Protein AF-A0A957SYV1-F1 (afdb_monomer_lite)

Structure (mmCIF, N/CA/C/O backbone):
data_AF-A0A957SYV1-F1
#
_entry.id   AF-A0A957SYV1-F1
#
loop_
_atom_site.group_PDB
_atom_site.id
_atom_site.type_symbol
_atom_site.label_atom_id
_atom_site.label_alt_id
_atom_site.label_comp_id
_atom_site.label_asym_id
_atom_site.label_entity_id
_atom_site.label_seq_id
_atom_site.pdbx_PDB_ins_code
_atom_site.Cartn_x
_atom_site.Cartn_y
_atom_site.Cartn_z
_atom_site.occupancy
_atom_site.B_iso_or_equiv
_atom_site.auth_seq_id
_atom_site.auth_comp_id
_atom_site.auth_asym_id
_atom_site.auth_atom_id
_atom_site.pdbx_PDB_model_num
ATOM 1 N N . TYR A 1 1 ? -10.851 -25.953 -3.934 1.00 54.31 1 TYR A N 1
ATOM 2 C CA . TYR A 1 1 ? -10.963 -24.632 -4.587 1.00 54.31 1 TYR A CA 1
ATOM 3 C C . TYR A 1 1 ? -9.705 -23.775 -4.424 1.00 54.31 1 TYR A C 1
ATOM 5 O O . TYR A 1 1 ? -9.068 -23.469 -5.420 1.00 54.31 1 TYR A O 1
ATOM 13 N N . GLN A 1 2 ? -9.278 -23.451 -3.196 1.00 65.12 2 GLN A N 1
ATOM 14 C CA . GLN A 1 2 ? -8.138 -22.550 -2.933 1.00 65.12 2 GLN A CA 1
ATOM 15 C C . GLN A 1 2 ? -6.792 -23.026 -3.530 1.00 65.12 2 GLN A C 1
ATOM 17 O O . GLN A 1 2 ? -6.063 -22.224 -4.104 1.00 65.12 2 GLN A O 1
ATOM 22 N N . ARG A 1 3 ? -6.493 -24.336 -3.485 1.00 67.31 3 ARG A N 1
ATOM 23 C CA . ARG A 1 3 ? -5.288 -24.918 -4.119 1.00 67.31 3 ARG A CA 1
ATOM 24 C C . ARG A 1 3 ? -5.296 -24.805 -5.646 1.00 67.31 3 ARG A C 1
ATOM 26 O O . ARG A 1 3 ? -4.278 -24.466 -6.230 1.00 67.31 3 ARG A O 1
ATOM 33 N N . SER A 1 4 ? -6.436 -25.047 -6.288 1.00 57.00 4 SER A N 1
ATOM 34 C CA . SER A 1 4 ? -6.564 -25.001 -7.750 1.00 57.00 4 SER A CA 1
ATOM 35 C C . SER A 1 4 ? -6.327 -23.591 -8.296 1.00 57.00 4 SER A C 1
ATOM 37 O O . SER A 1 4 ? -5.636 -23.430 -9.295 1.00 57.00 4 SER A O 1
ATOM 39 N N . VAL A 1 5 ? -6.824 -22.565 -7.596 1.00 71.69 5 VAL A N 1
ATOM 40 C CA . VAL A 1 5 ? -6.586 -21.154 -7.948 1.00 71.69 5 VAL A CA 1
ATOM 41 C C . VAL A 1 5 ? -5.101 -20.798 -7.838 1.00 71.69 5 VAL A C 1
ATOM 43 O O . VAL A 1 5 ? -4.563 -20.160 -8.736 1.00 71.69 5 VAL A O 1
ATOM 46 N N . LEU A 1 6 ? -4.417 -21.258 -6.783 1.00 77.81 6 LEU A N 1
ATOM 47 C CA . LEU A 1 6 ? -2.977 -21.035 -6.611 1.00 77.81 6 LEU A CA 1
ATOM 48 C C . LEU A 1 6 ? -2.147 -21.711 -7.706 1.00 77.81 6 LEU A C 1
ATOM 50 O O . LEU A 1 6 ? -1.179 -21.126 -8.179 1.00 77.81 6 LEU A O 1
ATOM 54 N N . VAL A 1 7 ? -2.540 -22.913 -8.135 1.00 80.50 7 VAL A N 1
ATOM 55 C CA . VAL A 1 7 ? -1.865 -23.638 -9.221 1.00 80.50 7 VAL A CA 1
ATOM 56 C C . VAL A 1 7 ? -2.019 -22.905 -10.553 1.00 80.50 7 VAL A C 1
ATOM 58 O O . VAL A 1 7 ? -1.022 -22.674 -11.232 1.00 80.50 7 VAL A O 1
ATOM 61 N N . VAL A 1 8 ? -3.238 -22.485 -10.909 1.00 75.69 8 VAL A N 1
ATOM 62 C CA . VAL A 1 8 ? -3.489 -21.702 -12.134 1.00 75.69 8 VAL A CA 1
ATOM 63 C C . VAL A 1 8 ? -2.707 -20.391 -12.110 1.00 75.69 8 VAL A C 1
ATOM 65 O O . VAL A 1 8 ? -2.099 -20.005 -13.105 1.00 75.69 8 VAL A O 1
ATOM 68 N N . PHE A 1 9 ? -2.673 -19.730 -10.958 1.00 74.31 9 PHE A N 1
ATOM 69 C CA . PHE A 1 9 ? -1.947 -18.485 -10.774 1.00 74.31 9 PHE A CA 1
ATOM 70 C C . PHE A 1 9 ? -0.426 -18.653 -10.898 1.00 74.31 9 PHE A C 1
ATOM 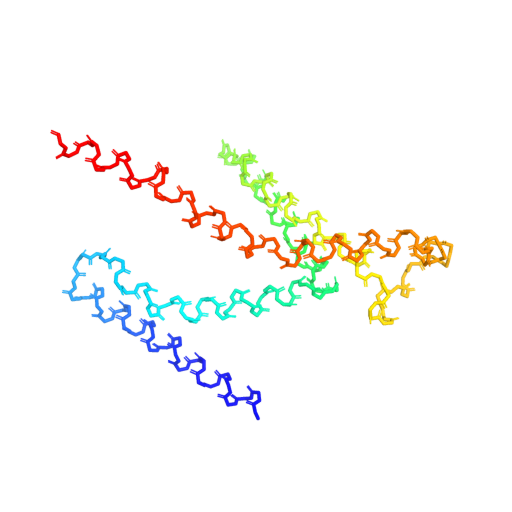72 O O . PHE A 1 9 ? 0.219 -17.880 -11.602 1.00 74.31 9 PHE A O 1
ATOM 79 N N . ALA A 1 10 ? 0.144 -19.692 -10.280 1.00 80.94 10 ALA A N 1
ATOM 80 C CA . ALA A 1 10 ? 1.563 -20.021 -10.400 1.00 80.94 10 ALA A CA 1
ATOM 81 C C . ALA A 1 10 ? 1.951 -20.345 -11.850 1.00 80.94 10 ALA A C 1
ATOM 83 O O . ALA A 1 10 ? 2.977 -19.868 -12.331 1.00 80.94 10 ALA A O 1
ATOM 84 N N . LEU A 1 11 ? 1.099 -21.087 -12.567 1.00 80.38 11 LEU A N 1
ATOM 85 C CA . LEU A 1 11 ? 1.245 -21.329 -14.004 1.00 80.38 11 LEU A CA 1
ATOM 86 C C . LEU A 1 11 ? 1.238 -20.022 -14.799 1.00 80.38 11 LEU A C 1
ATOM 88 O O . LEU A 1 11 ? 2.088 -19.828 -15.661 1.00 80.38 11 LEU A O 1
ATOM 92 N N . MET A 1 12 ? 0.324 -19.104 -14.483 1.00 76.06 12 MET A N 1
ATOM 93 C CA . MET A 1 12 ? 0.250 -17.804 -15.145 1.00 76.06 12 MET A CA 1
ATOM 94 C C . MET A 1 12 ? 1.527 -16.983 -14.944 1.00 76.06 12 MET A C 1
ATOM 96 O O . MET A 1 12 ? 2.077 -16.456 -15.908 1.00 76.06 12 MET A O 1
ATOM 100 N N . VAL A 1 13 ? 2.030 -16.916 -13.707 1.00 77.56 13 VAL A N 1
ATOM 101 C CA . VAL A 1 13 ? 3.295 -16.238 -13.387 1.00 77.56 13 VAL A CA 1
ATOM 102 C C . VAL A 1 13 ? 4.453 -16.891 -14.139 1.00 77.56 13 VAL A C 1
ATOM 104 O O . VAL A 1 13 ? 5.215 -16.187 -14.794 1.00 77.56 13 VAL A O 1
ATOM 107 N N . ALA A 1 14 ? 4.549 -18.224 -14.126 1.00 81.31 14 ALA A N 1
ATOM 108 C CA . ALA A 1 14 ? 5.601 -18.954 -14.826 1.00 81.31 14 ALA A CA 1
ATOM 109 C C . ALA A 1 14 ? 5.581 -18.694 -16.341 1.00 81.31 14 ALA A C 1
ATOM 111 O O . ALA A 1 14 ? 6.630 -18.442 -16.930 1.00 81.31 14 ALA A O 1
ATOM 112 N N . VAL A 1 15 ? 4.399 -18.687 -16.967 1.00 77.88 15 VAL A N 1
ATOM 113 C CA . VAL A 1 15 ? 4.235 -18.384 -18.398 1.00 77.88 15 VAL A CA 1
ATOM 114 C C . VAL A 1 15 ? 4.629 -16.940 -18.709 1.00 77.88 15 VAL A C 1
ATOM 116 O O . VAL A 1 15 ? 5.323 -16.703 -19.698 1.00 77.88 15 VAL A O 1
ATOM 119 N N . VAL A 1 16 ? 4.249 -15.972 -17.868 1.00 73.44 16 VAL A N 1
ATOM 120 C CA . VAL A 1 16 ? 4.647 -14.563 -18.031 1.00 73.44 16 VAL A CA 1
ATOM 121 C C . VAL A 1 16 ? 6.161 -14.401 -17.891 1.00 73.44 16 VAL A C 1
ATOM 123 O O . VAL A 1 16 ? 6.781 -13.756 -18.736 1.00 73.44 16 VAL A O 1
ATOM 126 N N . THR A 1 17 ? 6.780 -15.017 -16.882 1.00 75.94 17 THR A N 1
ATOM 127 C CA . THR A 1 17 ? 8.234 -14.969 -16.671 1.00 75.94 17 THR A CA 1
ATOM 128 C C . THR A 1 17 ? 8.990 -15.653 -17.809 1.00 75.94 17 THR A C 1
ATOM 130 O O . THR A 1 17 ? 9.946 -15.084 -18.329 1.00 75.94 17 THR A O 1
ATOM 133 N N . ALA A 1 18 ? 8.546 -16.831 -18.253 1.00 78.06 18 ALA A N 1
ATOM 134 C CA . ALA A 1 18 ? 9.144 -17.536 -19.384 1.00 78.06 18 ALA A CA 1
ATOM 135 C C . ALA A 1 18 ? 9.024 -16.725 -20.682 1.00 78.06 18 ALA A C 1
ATOM 137 O O . ALA A 1 18 ? 9.998 -16.605 -21.423 1.00 78.06 18 ALA A O 1
ATOM 138 N N . SER A 1 19 ? 7.866 -16.101 -20.922 1.00 64.94 19 SER A N 1
ATOM 139 C CA . SER A 1 19 ? 7.652 -15.206 -22.065 1.00 64.94 19 SER A CA 1
ATOM 140 C C . SER A 1 19 ? 8.566 -13.983 -21.999 1.00 64.94 19 SER A C 1
ATOM 142 O O . SER A 1 19 ? 9.151 -13.598 -23.008 1.00 64.94 19 SER A O 1
ATOM 144 N N . TYR A 1 20 ? 8.743 -13.397 -20.812 1.00 66.00 20 TYR A N 1
ATOM 145 C CA . TYR A 1 20 ? 9.668 -12.287 -20.603 1.00 66.00 20 TYR A CA 1
ATOM 146 C C . TYR A 1 20 ? 11.119 -12.695 -20.907 1.00 66.00 20 TYR A C 1
ATOM 148 O O . TYR A 1 20 ? 11.795 -12.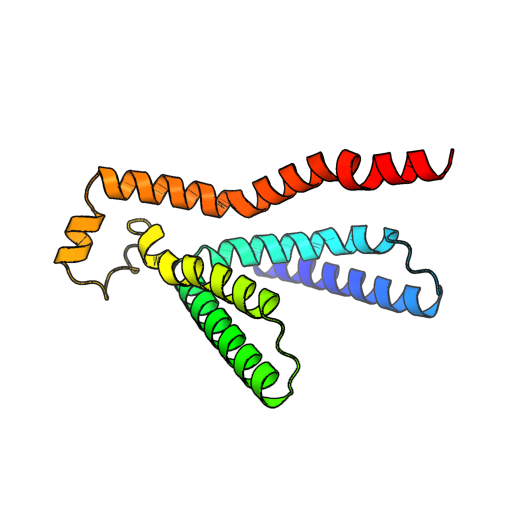005 -21.668 1.00 66.00 20 TYR A O 1
ATOM 156 N N . ILE A 1 21 ? 11.591 -13.830 -20.379 1.00 73.50 21 ILE A N 1
ATOM 157 C CA . ILE A 1 21 ? 12.964 -14.321 -20.593 1.00 73.50 21 ILE A CA 1
ATOM 158 C C . ILE A 1 21 ? 13.205 -14.669 -22.071 1.00 73.50 21 ILE A C 1
ATOM 160 O O . ILE A 1 21 ? 14.178 -14.200 -22.655 1.00 73.50 21 ILE A O 1
ATOM 164 N N . TRP A 1 22 ? 12.305 -15.437 -22.695 1.00 65.81 22 TRP A N 1
ATOM 165 C CA . TRP A 1 22 ? 12.426 -15.887 -24.090 1.00 65.81 22 TRP A CA 1
ATOM 166 C C . TRP A 1 22 ? 12.472 -14.735 -25.100 1.00 65.81 22 TRP A C 1
ATOM 168 O O . TRP A 1 22 ? 13.146 -14.819 -26.124 1.00 65.81 22 TRP A O 1
ATOM 178 N N . TYR A 1 23 ? 11.757 -13.643 -24.834 1.00 55.31 23 TYR A N 1
ATOM 179 C CA . TYR A 1 23 ? 11.747 -12.496 -25.739 1.00 55.31 23 TYR A CA 1
ATOM 180 C C . TYR A 1 23 ? 12.909 -11.528 -25.497 1.00 55.31 23 TYR A C 1
ATOM 182 O O . TYR A 1 23 ? 13.412 -10.969 -26.471 1.00 55.31 23 TYR A O 1
ATOM 190 N N . ASN A 1 24 ? 13.396 -11.380 -24.257 1.00 64.69 24 ASN A N 1
ATOM 191 C CA . ASN A 1 24 ? 14.598 -10.582 -23.973 1.00 64.69 24 ASN A CA 1
ATOM 192 C C . ASN A 1 24 ? 15.865 -11.173 -24.613 1.00 64.69 24 ASN A C 1
ATOM 194 O O . ASN A 1 24 ? 16.786 -10.429 -24.931 1.00 64.69 24 ASN A O 1
ATOM 198 N N . THR A 1 25 ? 15.907 -12.485 -24.866 1.00 66.94 25 THR A N 1
ATOM 199 C CA . THR A 1 25 ? 17.009 -13.112 -25.616 1.00 66.94 25 THR A CA 1
ATOM 200 C C . THR A 1 25 ? 16.890 -12.936 -27.136 1.00 66.94 25 THR A C 1
ATOM 202 O O . THR A 1 25 ? 17.877 -13.124 -27.844 1.00 66.94 25 THR A O 1
ATOM 205 N N . LYS A 1 26 ? 15.710 -12.564 -27.659 1.00 57.59 26 LYS A N 1
ATOM 206 C CA . LYS A 1 26 ? 15.423 -12.454 -29.104 1.00 57.59 26 LYS A CA 1
ATOM 207 C C . LYS A 1 26 ? 15.290 -11.017 -29.622 1.00 57.59 26 LYS A C 1
ATOM 209 O O . LYS A 1 26 ? 15.561 -10.797 -30.799 1.00 57.59 26 LYS A O 1
ATOM 214 N N . PHE A 1 27 ? 14.873 -10.050 -28.801 1.00 53.34 27 PHE A N 1
ATOM 215 C CA . PHE A 1 27 ? 14.603 -8.677 -29.246 1.00 53.34 27 PHE A CA 1
ATOM 216 C C . PHE A 1 27 ? 15.109 -7.631 -28.241 1.00 53.34 27 PHE A C 1
ATOM 218 O O . PHE A 1 27 ? 14.705 -7.617 -27.083 1.00 53.34 27 PHE A O 1
ATOM 225 N N . VAL A 1 28 ? 15.942 -6.697 -28.715 1.00 58.03 28 VAL A N 1
ATOM 226 C CA . VAL A 1 28 ? 16.568 -5.624 -27.908 1.00 58.03 28 VAL A CA 1
ATOM 227 C C . VAL A 1 28 ? 15.602 -4.458 -27.600 1.00 58.03 28 VAL A C 1
ATOM 229 O O . VAL A 1 28 ? 15.905 -3.593 -26.784 1.00 58.03 28 VAL A O 1
ATOM 232 N N . GLN A 1 29 ? 14.403 -4.419 -28.198 1.00 56.19 29 GLN A N 1
ATOM 233 C CA . GLN A 1 29 ? 13.435 -3.332 -27.986 1.00 56.19 29 GLN A CA 1
ATOM 234 C C . GLN A 1 29 ? 12.361 -3.673 -26.939 1.00 56.19 29 GLN A C 1
ATOM 236 O O . GLN A 1 29 ? 11.447 -4.464 -27.178 1.00 56.19 29 GLN A O 1
ATOM 241 N N . HIS A 1 30 ? 12.428 -2.999 -25.789 1.00 53.78 30 HIS A N 1
ATOM 242 C CA . HIS A 1 30 ? 11.445 -3.062 -24.702 1.00 53.78 30 HIS A CA 1
ATOM 243 C C . HIS A 1 30 ? 10.191 -2.218 -25.001 1.00 53.78 30 HIS A C 1
ATOM 245 O O . HIS A 1 30 ? 9.899 -1.251 -24.302 1.00 53.78 30 HIS A O 1
ATOM 251 N N . GLN A 1 31 ? 9.427 -2.532 -26.050 1.00 58.00 31 GLN A N 1
ATOM 252 C CA . GLN A 1 31 ? 8.116 -1.892 -26.207 1.00 58.00 31 GLN A CA 1
ATOM 253 C C . GLN A 1 31 ? 7.121 -2.478 -25.192 1.00 58.00 31 GLN A C 1
ATOM 255 O O . GLN A 1 31 ? 7.033 -3.695 -25.042 1.00 58.00 31 GLN A O 1
ATOM 260 N N . GLY A 1 32 ? 6.354 -1.620 -24.505 1.00 57.59 32 GLY A N 1
ATOM 261 C CA . GLY A 1 32 ? 5.468 -1.945 -23.368 1.00 57.59 32 GLY A CA 1
ATOM 262 C C . GLY A 1 32 ? 4.357 -2.983 -23.612 1.00 57.59 32 GLY A C 1
ATOM 263 O O . GLY A 1 32 ? 3.574 -3.271 -22.710 1.00 57.59 32 GLY A O 1
ATOM 264 N N . ARG A 1 33 ? 4.310 -3.600 -24.799 1.00 60.69 33 ARG A N 1
ATOM 265 C CA . ARG A 1 33 ? 3.340 -4.625 -25.212 1.00 60.69 33 ARG A CA 1
ATOM 266 C C . ARG A 1 33 ? 3.383 -5.890 -24.342 1.00 60.69 33 ARG A C 1
ATOM 268 O O . ARG A 1 33 ? 2.372 -6.571 -24.214 1.00 60.69 33 ARG A O 1
ATOM 275 N N . TYR A 1 34 ? 4.521 -6.195 -23.717 1.00 56.31 34 TYR A N 1
ATOM 276 C CA . TYR A 1 34 ? 4.699 -7.391 -22.876 1.00 56.31 34 TYR A CA 1
ATOM 277 C C . TYR A 1 34 ? 4.180 -7.214 -21.447 1.00 56.31 34 TYR A C 1
ATOM 279 O O . TYR A 1 34 ? 3.774 -8.185 -20.808 1.00 56.31 34 TYR A O 1
ATOM 287 N N . PHE A 1 35 ? 4.142 -5.970 -20.954 1.00 62.09 35 PHE A N 1
ATOM 288 C CA . PHE A 1 35 ? 3.634 -5.673 -19.616 1.00 62.09 35 PHE A CA 1
ATOM 289 C C . PHE A 1 35 ? 2.124 -5.934 -19.527 1.00 62.09 35 PHE A C 1
ATOM 291 O O . PHE A 1 35 ? 1.619 -6.226 -18.451 1.00 62.09 35 PHE A O 1
ATOM 298 N N . PHE A 1 36 ? 1.414 -5.939 -20.662 1.00 65.25 36 PHE A N 1
ATOM 299 C CA . PHE A 1 36 ? -0.029 -6.181 -20.723 1.00 65.25 36 PHE A CA 1
ATOM 300 C C . PHE A 1 36 ? -0.440 -7.549 -20.160 1.00 65.25 36 PHE A C 1
ATOM 302 O O . PHE A 1 36 ? -1.392 -7.640 -19.389 1.00 65.25 36 PHE A O 1
ATOM 309 N N . TRP A 1 37 ? 0.323 -8.604 -20.462 1.00 68.38 37 TRP A N 1
ATOM 310 C CA . TRP A 1 37 ? 0.065 -9.939 -19.910 1.00 68.38 37 TRP A CA 1
ATOM 311 C C . TRP A 1 37 ? 0.535 -10.077 -18.459 1.00 68.38 37 TRP A C 1
ATOM 313 O O . TRP A 1 37 ? -0.083 -10.807 -17.688 1.00 68.38 37 TRP A O 1
ATOM 323 N N . GLY A 1 38 ? 1.583 -9.345 -18.069 1.00 67.75 38 GLY A N 1
ATOM 324 C CA . GLY A 1 38 ? 2.062 -9.284 -16.686 1.00 67.75 38 GLY A CA 1
ATOM 325 C C . GLY A 1 38 ? 1.167 -8.465 -15.752 1.00 67.75 38 GLY A C 1
ATOM 326 O O . GLY A 1 38 ? 1.147 -8.725 -14.551 1.00 67.75 38 GLY A O 1
ATOM 327 N N . ILE A 1 39 ? 0.369 -7.534 -16.285 1.00 73.12 39 ILE A N 1
ATOM 328 C CA . ILE A 1 39 ? -0.571 -6.731 -15.497 1.00 73.12 39 ILE A CA 1
ATOM 329 C C . ILE A 1 39 ? -1.596 -7.625 -14.802 1.00 73.12 39 ILE A C 1
ATOM 331 O O . ILE A 1 39 ? -1.865 -7.404 -13.632 1.00 73.12 39 ILE A O 1
ATOM 335 N N . LEU A 1 40 ? -2.112 -8.673 -15.449 1.00 73.62 40 LEU A N 1
ATOM 336 C CA . LEU A 1 40 ? -3.109 -9.558 -14.830 1.00 73.62 40 LEU A CA 1
ATOM 337 C C . LEU A 1 40 ? -2.622 -10.200 -13.509 1.00 73.62 40 LEU A C 1
ATOM 339 O O . LEU A 1 40 ? -3.288 -10.022 -12.479 1.00 73.62 40 LEU A O 1
ATOM 343 N N . PRO A 1 41 ? -1.470 -10.901 -13.465 1.00 77.81 41 PRO A N 1
ATOM 344 C CA . PRO A 1 41 ? -0.965 -11.452 -12.214 1.00 77.81 41 PRO A CA 1
ATOM 345 C C . PRO A 1 41 ? -0.507 -10.372 -11.226 1.00 77.81 41 PRO A C 1
ATOM 347 O O . PRO A 1 41 ? -0.756 -10.519 -10.030 1.00 77.81 41 PRO A O 1
ATOM 350 N N . ILE A 1 42 ? 0.089 -9.265 -11.691 1.00 75.81 42 ILE A N 1
ATOM 351 C CA . ILE A 1 42 ? 0.503 -8.155 -10.814 1.00 75.81 42 ILE A CA 1
ATOM 352 C C . ILE A 1 42 ? -0.718 -7.515 -10.144 1.00 75.81 42 ILE A C 1
ATOM 354 O O . ILE A 1 42 ? -0.732 -7.359 -8.928 1.00 75.81 42 ILE A O 1
ATOM 358 N N . SER A 1 43 ? -1.777 -7.209 -10.895 1.00 77.44 43 SER A N 1
ATOM 359 C CA . SER A 1 43 ? -3.034 -6.667 -10.370 1.00 77.44 43 SER A CA 1
ATOM 360 C C . SER A 1 43 ? -3.681 -7.614 -9.366 1.00 77.44 43 SER A C 1
ATOM 362 O O . SER A 1 43 ? -4.211 -7.160 -8.357 1.00 77.44 43 SER A O 1
ATOM 364 N N . THR A 1 44 ? -3.590 -8.926 -9.593 1.00 80.81 44 THR A N 1
ATOM 365 C CA . THR A 1 44 ? -4.087 -9.929 -8.643 1.00 80.81 44 THR A CA 1
ATOM 366 C C . THR A 1 44 ? -3.277 -9.915 -7.346 1.00 80.81 44 THR A C 1
ATOM 368 O O . THR A 1 44 ? -3.865 -9.884 -6.267 1.00 80.81 44 THR A O 1
ATOM 371 N N . PHE A 1 45 ? -1.942 -9.875 -7.420 1.00 81.81 45 PHE A N 1
ATOM 372 C CA . PHE A 1 45 ? -1.081 -9.735 -6.239 1.00 81.81 45 PHE A CA 1
ATOM 373 C C . PHE A 1 45 ? -1.340 -8.432 -5.489 1.00 81.81 45 PHE A C 1
ATOM 375 O O . PHE A 1 45 ? -1.435 -8.450 -4.266 1.00 81.81 45 PHE A O 1
ATOM 382 N N . VAL A 1 46 ? -1.489 -7.319 -6.206 1.00 83.81 46 VAL A N 1
ATOM 383 C CA . VAL A 1 46 ? -1.798 -6.017 -5.612 1.00 83.81 46 VAL A CA 1
ATOM 384 C C . VAL A 1 46 ? -3.165 -6.055 -4.935 1.00 83.81 46 VAL A C 1
ATOM 386 O O . VAL A 1 46 ? -3.273 -5.619 -3.798 1.00 83.81 46 VAL A O 1
ATOM 389 N N . ALA A 1 47 ? -4.193 -6.632 -5.562 1.00 84.38 47 ALA A N 1
ATOM 390 C CA . ALA A 1 47 ? -5.523 -6.756 -4.966 1.00 84.38 47 ALA A CA 1
ATOM 391 C C . ALA A 1 47 ? -5.529 -7.671 -3.728 1.00 84.38 47 ALA A C 1
ATOM 393 O O . ALA A 1 47 ? -6.144 -7.343 -2.711 1.00 84.38 47 ALA A O 1
ATOM 394 N N . LEU A 1 48 ? -4.821 -8.804 -3.785 1.00 85.00 48 LEU A N 1
ATOM 395 C CA . LEU A 1 48 ? -4.675 -9.720 -2.652 1.00 85.00 48 LEU A CA 1
ATOM 396 C C . LEU A 1 48 ? -3.879 -9.081 -1.512 1.00 85.00 48 LEU A C 1
ATOM 398 O O . LEU A 1 48 ? -4.313 -9.149 -0.365 1.00 85.00 48 LEU A O 1
ATOM 402 N N . GLY A 1 49 ? -2.758 -8.435 -1.831 1.00 83.75 49 GLY A N 1
ATOM 403 C CA . GLY A 1 49 ? -1.940 -7.689 -0.883 1.00 83.75 49 GLY A CA 1
ATOM 404 C C . GLY A 1 49 ? -2.724 -6.546 -0.254 1.00 83.75 49 GLY A C 1
ATOM 405 O O . GLY A 1 49 ? -2.693 -6.392 0.957 1.00 83.75 49 GLY A O 1
ATOM 406 N N . TRP A 1 50 ? -3.516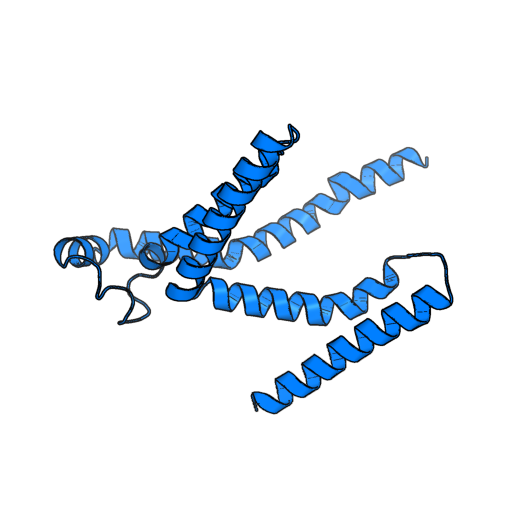 -5.812 -1.038 1.00 85.94 50 TRP A N 1
ATOM 407 C CA . TRP A 1 50 ? -4.393 -4.757 -0.535 1.00 85.94 50 TRP A CA 1
ATOM 408 C C . TRP A 1 50 ? -5.435 -5.298 0.442 1.00 85.94 50 TRP A C 1
ATOM 410 O O . TRP A 1 50 ? -5.616 -4.748 1.524 1.00 85.94 50 TRP A O 1
ATOM 420 N N . ARG A 1 51 ? -6.084 -6.419 0.103 1.00 83.69 51 ARG A N 1
ATOM 421 C CA . ARG A 1 51 ? -7.036 -7.089 0.998 1.00 83.69 51 ARG A CA 1
ATOM 422 C C . ARG A 1 51 ? -6.384 -7.509 2.316 1.00 83.69 51 ARG A C 1
ATOM 424 O O . ARG A 1 51 ? -7.004 -7.366 3.363 1.00 83.69 51 ARG A O 1
ATOM 431 N N . GLU A 1 52 ? -5.168 -8.035 2.248 1.00 84.69 52 GLU A N 1
ATOM 432 C CA . GLU A 1 52 ? -4.425 -8.530 3.407 1.00 84.69 52 GLU A CA 1
ATOM 433 C C . GLU A 1 52 ? -3.915 -7.382 4.282 1.00 84.69 52 GLU A C 1
ATOM 435 O O . GLU A 1 52 ? -4.091 -7.384 5.493 1.00 84.69 52 GLU A O 1
ATOM 440 N N . VAL A 1 53 ? -3.399 -6.323 3.663 1.00 83.75 53 VAL A N 1
ATOM 441 C CA . VAL A 1 53 ? -2.995 -5.094 4.349 1.00 83.75 53 VAL A CA 1
ATOM 442 C C . VAL A 1 53 ? -4.180 -4.417 5.031 1.00 83.75 53 VAL A C 1
ATOM 444 O O . VAL A 1 53 ? -3.974 -3.773 6.046 1.00 83.75 53 VAL A O 1
ATOM 447 N N . MET A 1 54 ? -5.407 -4.560 4.523 1.00 83.12 54 MET A N 1
ATOM 448 C CA . MET A 1 54 ? -6.622 -4.017 5.151 1.00 83.12 54 MET A CA 1
ATOM 449 C C . MET A 1 54 ? -7.129 -4.844 6.339 1.00 83.12 54 MET A C 1
ATOM 451 O O . MET A 1 54 ? -8.085 -4.430 6.999 1.00 83.12 54 MET A O 1
ATOM 455 N N . ARG A 1 55 ? -6.527 -6.004 6.631 1.00 82.44 55 ARG A N 1
ATOM 456 C CA . ARG A 1 55 ? -6.818 -6.732 7.867 1.00 82.44 55 ARG A CA 1
ATOM 457 C C . ARG A 1 55 ? -6.069 -6.070 9.019 1.00 82.44 55 ARG A C 1
ATOM 459 O O . ARG A 1 55 ? -4.852 -5.931 8.928 1.00 82.44 55 ARG A O 1
ATOM 466 N N . PRO A 1 56 ? -6.734 -5.754 10.142 1.00 78.69 56 PRO A N 1
ATOM 467 C CA . PRO A 1 56 ? -6.168 -4.854 11.146 1.00 78.69 56 PRO A CA 1
ATOM 468 C C . PRO A 1 56 ? -4.814 -5.305 11.700 1.00 78.69 56 PRO A C 1
ATOM 470 O O . PRO A 1 56 ? -3.890 -4.508 11.819 1.00 78.69 56 PRO A O 1
ATOM 473 N N . LEU A 1 57 ? -4.681 -6.602 12.001 1.00 79.44 57 LEU A N 1
ATOM 474 C CA . LEU A 1 57 ? -3.444 -7.180 12.526 1.00 79.44 57 LEU A CA 1
ATOM 475 C C . LEU A 1 57 ? -2.310 -7.136 11.493 1.00 79.44 57 LEU A C 1
ATOM 477 O O . LEU A 1 57 ? -1.185 -6.753 11.806 1.00 79.44 57 LEU A O 1
ATOM 481 N N . GLN A 1 58 ? -2.604 -7.529 10.254 1.00 83.69 58 GLN A N 1
ATOM 482 C CA . GLN A 1 58 ? -1.617 -7.584 9.178 1.00 83.69 58 GLN A CA 1
ATOM 483 C C . GLN A 1 58 ? -1.215 -6.186 8.717 1.00 83.69 58 GLN A C 1
ATOM 485 O O . GLN A 1 58 ? -0.042 -5.967 8.423 1.00 83.69 58 GLN A O 1
ATOM 490 N N . GLY A 1 59 ? -2.134 -5.223 8.729 1.00 84.44 59 GLY A N 1
ATOM 491 C CA . GLY A 1 59 ? -1.819 -3.820 8.514 1.00 84.44 59 GLY A CA 1
ATOM 492 C C . GLY A 1 59 ? -0.890 -3.266 9.584 1.00 84.44 59 GLY A C 1
ATOM 493 O O . GLY A 1 59 ? 0.099 -2.637 9.228 1.00 84.44 59 GLY A O 1
ATOM 494 N N . THR A 1 60 ? -1.101 -3.575 10.869 1.00 85.19 60 THR A N 1
ATOM 495 C CA . THR A 1 60 ? -0.150 -3.173 11.923 1.00 85.19 60 THR A CA 1
ATOM 496 C C . THR A 1 60 ? 1.222 -3.798 11.724 1.00 85.19 60 THR A C 1
ATOM 498 O O . THR A 1 60 ? 2.216 -3.081 11.783 1.00 85.19 60 THR A O 1
ATOM 501 N N . ILE A 1 61 ? 1.297 -5.102 11.434 1.00 86.62 61 ILE A N 1
ATOM 502 C CA . ILE A 1 61 ? 2.572 -5.777 11.142 1.00 86.62 61 ILE A CA 1
ATOM 503 C C . ILE A 1 61 ? 3.264 -5.106 9.950 1.00 86.62 61 ILE A C 1
ATOM 505 O O . ILE A 1 61 ? 4.440 -4.765 10.028 1.00 86.62 61 ILE A O 1
ATOM 509 N N . THR A 1 62 ? 2.527 -4.857 8.868 1.00 87.94 62 THR A N 1
ATOM 510 C CA . THR A 1 62 ? 3.052 -4.188 7.669 1.00 87.94 62 THR A CA 1
ATOM 511 C C . THR A 1 62 ? 3.507 -2.762 7.984 1.00 87.94 62 THR A C 1
ATOM 513 O O . THR A 1 62 ? 4.554 -2.339 7.506 1.00 87.94 62 THR A O 1
ATOM 516 N N . GLY A 1 63 ? 2.770 -2.037 8.827 1.00 89.06 63 GLY A N 1
ATOM 517 C CA . GLY A 1 63 ? 3.133 -0.711 9.319 1.00 89.06 63 GLY A CA 1
ATOM 518 C C . GLY A 1 63 ? 4.432 -0.728 10.123 1.00 89.06 63 GLY A C 1
ATOM 519 O O . GLY A 1 63 ? 5.315 0.076 9.849 1.00 89.06 63 GLY A O 1
ATOM 520 N N . ILE A 1 64 ? 4.597 -1.689 11.039 1.00 91.75 64 ILE A N 1
ATOM 521 C CA . ILE A 1 64 ? 5.840 -1.885 11.804 1.00 91.75 64 ILE A CA 1
ATOM 522 C C . ILE A 1 64 ? 7.007 -2.160 10.855 1.00 91.75 64 ILE A C 1
ATOM 524 O O . ILE A 1 64 ? 8.045 -1.508 10.955 1.00 91.75 64 ILE A O 1
ATOM 528 N N . LEU A 1 65 ? 6.838 -3.084 9.904 1.00 92.44 65 LEU A N 1
ATOM 529 C CA . LEU A 1 65 ? 7.869 -3.403 8.914 1.00 92.44 65 LEU A CA 1
ATOM 530 C C . LEU A 1 65 ? 8.228 -2.184 8.054 1.00 92.44 65 LEU A C 1
ATOM 532 O O . LEU A 1 65 ? 9.406 -1.937 7.808 1.00 92.44 65 LEU A O 1
ATOM 536 N N . ALA A 1 66 ? 7.237 -1.388 7.644 1.00 92.38 66 ALA A N 1
ATOM 537 C CA . ALA A 1 66 ? 7.452 -0.153 6.897 1.00 92.38 66 ALA A CA 1
ATOM 538 C C . ALA A 1 66 ? 8.199 0.900 7.732 1.00 92.38 66 ALA A C 1
ATOM 540 O O . ALA A 1 66 ? 9.103 1.557 7.218 1.00 92.38 66 ALA A O 1
ATOM 541 N N . THR A 1 67 ? 7.887 1.038 9.024 1.00 92.94 67 THR A N 1
ATOM 542 C CA . THR A 1 67 ? 8.628 1.920 9.936 1.00 92.94 67 THR A CA 1
ATOM 543 C C . THR A 1 67 ? 10.071 1.456 10.109 1.00 92.94 67 THR A C 1
ATOM 545 O O . THR A 1 67 ? 10.982 2.274 10.005 1.00 92.94 67 THR A O 1
ATOM 548 N N . ILE A 1 68 ? 10.301 0.155 10.310 1.00 94.88 68 ILE A N 1
ATOM 549 C CA . ILE A 1 68 ? 11.651 -0.418 10.398 1.00 94.88 68 ILE A CA 1
ATOM 550 C C . ILE A 1 68 ? 12.427 -0.131 9.111 1.00 94.88 68 ILE A C 1
ATOM 552 O O . ILE A 1 68 ? 13.566 0.326 9.174 1.00 94.88 68 ILE A O 1
ATOM 556 N N . LEU A 1 69 ? 11.802 -0.329 7.948 1.00 92.44 69 LEU A N 1
ATOM 557 C CA . LEU A 1 69 ? 12.407 -0.025 6.655 1.00 92.44 69 LEU A CA 1
ATOM 558 C C . LEU A 1 69 ? 12.752 1.465 6.521 1.00 92.44 69 LEU A C 1
ATOM 560 O O . LEU A 1 69 ? 13.856 1.795 6.097 1.00 92.44 69 LEU A O 1
ATOM 564 N N . ALA A 1 70 ? 11.845 2.368 6.904 1.00 92.56 70 ALA A N 1
ATOM 565 C CA . ALA A 1 70 ? 12.093 3.809 6.870 1.00 92.56 70 ALA A CA 1
ATOM 566 C C . ALA A 1 70 ? 13.278 4.210 7.764 1.00 92.56 70 ALA A C 1
ATOM 568 O O . ALA A 1 70 ? 14.126 4.995 7.338 1.00 92.56 70 ALA A O 1
ATOM 569 N N . VAL A 1 71 ? 13.367 3.646 8.973 1.00 93.50 71 VAL A N 1
ATOM 570 C CA . VAL A 1 71 ? 14.478 3.883 9.908 1.00 93.50 71 VAL A CA 1
ATOM 571 C C . VAL A 1 71 ? 15.787 3.320 9.357 1.00 93.50 71 VAL A C 1
ATOM 573 O O . VAL A 1 71 ? 16.804 4.009 9.389 1.00 93.50 71 VAL A O 1
ATOM 576 N N . ALA A 1 72 ? 15.764 2.109 8.797 1.00 92.31 72 ALA A N 1
ATOM 577 C CA . ALA A 1 72 ? 16.934 1.497 8.178 1.00 92.31 72 ALA A CA 1
ATOM 578 C C . ALA A 1 72 ? 17.454 2.345 7.008 1.00 92.31 72 ALA A C 1
ATOM 580 O O . ALA A 1 72 ? 18.640 2.656 6.965 1.00 92.31 72 ALA A O 1
ATOM 581 N N . LEU A 1 73 ? 16.565 2.796 6.116 1.00 91.81 73 LEU A N 1
ATOM 582 C CA . LEU A 1 73 ? 16.920 3.667 4.991 1.00 91.81 73 LEU A CA 1
ATOM 583 C C . LEU A 1 73 ? 17.446 5.032 5.447 1.00 91.81 73 LEU A C 1
ATOM 585 O O . LEU A 1 73 ? 18.377 5.568 4.844 1.00 91.81 73 LEU A O 1
ATOM 589 N N . ALA A 1 74 ? 16.877 5.596 6.514 1.00 91.25 74 ALA A N 1
ATOM 590 C CA . ALA A 1 74 ? 17.373 6.832 7.108 1.00 91.25 74 ALA A CA 1
ATOM 591 C C . ALA A 1 74 ? 18.788 6.653 7.668 1.00 91.25 74 ALA A C 1
ATOM 593 O O . ALA A 1 74 ? 19.653 7.487 7.410 1.00 91.25 74 ALA A O 1
ATOM 594 N N . PHE A 1 75 ? 19.042 5.547 8.368 1.00 92.75 75 PHE A N 1
ATOM 595 C CA . PHE A 1 75 ? 20.357 5.226 8.911 1.00 92.75 75 PHE A CA 1
ATOM 596 C C . PHE A 1 75 ? 21.392 5.004 7.802 1.00 92.75 75 PHE A C 1
ATOM 598 O O . PHE A 1 75 ? 22.448 5.634 7.811 1.00 92.75 75 PHE A O 1
ATOM 605 N N . THR A 1 76 ? 21.078 4.185 6.793 1.00 90.50 76 THR A N 1
ATOM 606 C CA . THR A 1 76 ? 21.986 3.944 5.660 1.00 90.50 76 THR A CA 1
ATOM 607 C C . THR A 1 76 ? 22.234 5.213 4.851 1.00 90.50 76 THR A C 1
ATOM 609 O O . THR A 1 76 ? 23.361 5.462 4.438 1.00 90.50 76 THR A O 1
ATOM 612 N N . GLY A 1 77 ? 21.204 6.042 4.651 1.00 89.25 77 GLY A N 1
ATOM 613 C CA . GLY A 1 77 ? 21.326 7.320 3.951 1.00 89.25 77 GLY A CA 1
ATOM 614 C C . GLY A 1 77 ? 22.147 8.348 4.730 1.00 89.25 77 GLY A C 1
ATOM 615 O O . GLY A 1 77 ? 22.876 9.128 4.124 1.00 89.25 77 GLY A O 1
ATOM 616 N N . TYR A 1 78 ? 22.063 8.329 6.063 1.00 90.56 78 TYR A N 1
ATOM 617 C CA . TYR A 1 78 ? 22.872 9.175 6.938 1.00 90.56 78 TYR A CA 1
ATOM 618 C C . TYR A 1 78 ? 24.352 8.776 6.895 1.00 90.56 78 TYR A C 1
ATOM 620 O O . TYR A 1 78 ? 25.211 9.631 6.704 1.00 90.56 78 TYR A O 1
ATOM 628 N N . VAL A 1 79 ? 24.646 7.475 6.999 1.00 91.75 79 VAL A N 1
ATOM 629 C CA . VAL A 1 79 ? 26.019 6.941 6.954 1.00 91.75 79 VAL A C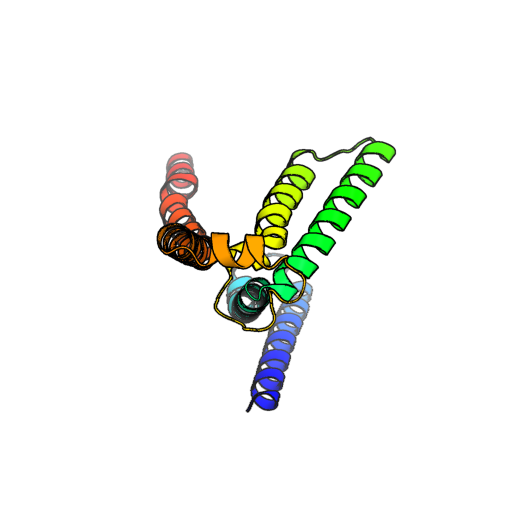A 1
ATOM 630 C C . VAL A 1 79 ? 26.639 7.094 5.559 1.00 91.75 79 VAL A C 1
ATOM 632 O O . VAL A 1 79 ? 27.803 7.458 5.435 1.00 91.75 79 VAL A O 1
ATOM 635 N N . GLY A 1 80 ? 25.867 6.835 4.502 1.00 85.25 80 GLY A N 1
ATOM 636 C CA . GLY A 1 80 ? 26.328 6.877 3.111 1.00 85.25 80 GLY A CA 1
ATOM 637 C C . GLY A 1 80 ? 26.257 8.253 2.441 1.00 85.25 80 GLY A C 1
ATOM 638 O O . GLY A 1 80 ? 26.504 8.345 1.240 1.00 85.25 80 GLY A O 1
ATOM 639 N N . GLY A 1 81 ? 25.852 9.308 3.158 1.00 84.19 81 GLY A N 1
ATOM 640 C CA . GLY A 1 81 ? 25.760 10.684 2.644 1.00 84.19 81 GLY A CA 1
ATOM 641 C C . GLY A 1 81 ? 24.689 10.934 1.567 1.00 84.19 81 GLY A C 1
ATOM 642 O O . GLY A 1 81 ? 24.543 12.061 1.099 1.00 84.19 81 GLY A O 1
ATOM 643 N N . SER A 1 82 ? 23.917 9.918 1.177 1.00 81.94 82 SER A N 1
ATOM 644 C CA . SER A 1 82 ? 22.898 9.975 0.120 1.00 81.94 82 SER A CA 1
ATOM 645 C C . SER A 1 82 ? 21.507 9.682 0.687 1.00 81.94 82 SER A C 1
ATOM 647 O O . SER A 1 82 ? 20.898 8.637 0.464 1.00 81.94 82 SER A O 1
ATOM 649 N N . LEU A 1 83 ? 20.982 10.630 1.464 1.00 87.69 83 LEU A N 1
ATOM 650 C CA . LEU A 1 83 ? 19.677 10.488 2.103 1.00 87.69 83 LEU A CA 1
ATOM 651 C C . LEU A 1 83 ? 18.553 11.005 1.196 1.00 87.69 83 LEU A C 1
ATOM 653 O O . LEU A 1 83 ? 18.381 12.212 1.010 1.00 87.69 83 LEU A O 1
ATOM 657 N N . ASN A 1 84 ? 17.724 10.093 0.682 1.00 89.00 84 ASN A N 1
ATOM 658 C CA . ASN A 1 84 ? 16.495 10.466 -0.014 1.00 89.00 84 ASN A CA 1
ATOM 659 C C . ASN A 1 84 ? 15.360 10.732 0.992 1.00 89.00 84 ASN A C 1
ATOM 661 O O . ASN A 1 84 ? 14.624 9.828 1.396 1.00 89.00 84 ASN A O 1
ATOM 665 N N . LYS A 1 85 ? 15.220 12.006 1.384 1.00 90.19 85 LYS A N 1
ATOM 666 C CA . LYS A 1 85 ? 14.219 12.471 2.360 1.00 90.19 85 LYS A CA 1
ATOM 667 C C . LYS A 1 85 ? 12.793 12.139 1.923 1.00 90.19 85 LYS A C 1
ATOM 669 O O . LYS A 1 85 ? 11.972 11.781 2.759 1.00 90.19 85 LYS A O 1
ATOM 674 N N . TRP A 1 86 ? 12.513 12.218 0.622 1.00 90.00 86 TRP A N 1
ATOM 675 C CA . TRP A 1 86 ? 11.184 11.964 0.068 1.00 90.00 86 TRP A CA 1
ATOM 676 C C . TRP A 1 86 ? 10.798 10.491 0.149 1.00 90.00 86 TRP A C 1
ATOM 678 O O . TRP A 1 86 ? 9.661 10.184 0.497 1.00 90.00 86 TRP A O 1
ATOM 688 N N . THR A 1 87 ? 11.737 9.575 -0.087 1.00 87.88 87 THR A N 1
ATOM 689 C CA . THR A 1 87 ? 11.490 8.136 0.088 1.00 87.88 87 THR A CA 1
ATOM 690 C C . THR A 1 87 ? 11.182 7.803 1.546 1.00 87.88 87 THR A C 1
ATOM 692 O O . THR A 1 87 ? 10.202 7.124 1.832 1.00 87.88 87 THR A O 1
ATOM 695 N N . ILE A 1 88 ? 11.966 8.329 2.489 1.00 90.75 88 ILE A N 1
ATOM 696 C CA . ILE A 1 88 ? 11.740 8.084 3.922 1.00 90.75 88 ILE A CA 1
ATOM 697 C C . ILE A 1 88 ? 10.401 8.683 4.364 1.00 90.75 88 ILE A C 1
ATOM 699 O O . ILE A 1 88 ? 9.628 8.026 5.060 1.00 90.75 88 ILE A O 1
ATOM 703 N N . LEU A 1 89 ? 10.099 9.907 3.921 1.00 92.19 89 LEU A N 1
ATOM 704 C CA . LEU A 1 89 ? 8.860 10.600 4.260 1.00 92.19 89 LEU A CA 1
ATOM 705 C C . LEU A 1 89 ? 7.632 9.888 3.690 1.00 92.19 89 LEU A C 1
ATOM 707 O O . LEU A 1 89 ? 6.641 9.739 4.395 1.00 92.19 89 LEU A O 1
ATOM 711 N N . THR A 1 90 ? 7.693 9.408 2.448 1.00 89.19 90 THR A N 1
ATOM 712 C CA . THR A 1 90 ? 6.582 8.664 1.836 1.00 89.19 90 THR A CA 1
ATOM 713 C C . THR A 1 90 ? 6.358 7.322 2.526 1.00 89.19 90 THR A C 1
ATOM 715 O O . THR A 1 90 ? 5.223 7.029 2.891 1.00 89.19 90 THR A O 1
ATOM 718 N N . ILE A 1 91 ? 7.412 6.542 2.801 1.00 88.94 91 ILE A N 1
ATOM 719 C CA . ILE A 1 91 ? 7.284 5.275 3.546 1.00 88.94 91 ILE A CA 1
ATOM 720 C C . ILE A 1 91 ? 6.720 5.530 4.948 1.00 88.94 91 ILE A C 1
ATOM 722 O O . ILE A 1 91 ? 5.792 4.840 5.368 1.00 88.94 91 ILE A O 1
ATOM 726 N N . GLY A 1 92 ? 7.223 6.547 5.654 1.00 89.50 92 GLY A N 1
ATOM 727 C CA . GLY A 1 92 ? 6.710 6.939 6.967 1.00 89.50 92 GLY A CA 1
ATOM 728 C C . GLY A 1 92 ? 5.237 7.352 6.921 1.00 89.50 92 GLY A C 1
ATOM 729 O O . GLY A 1 92 ? 4.443 6.899 7.744 1.00 89.50 92 GLY A O 1
ATOM 730 N N . LEU A 1 93 ? 4.847 8.142 5.917 1.00 90.19 93 LEU A N 1
ATOM 731 C CA . LEU A 1 93 ? 3.465 8.575 5.718 1.00 90.19 93 LEU A CA 1
ATOM 732 C C . LEU A 1 93 ? 2.520 7.396 5.452 1.00 90.19 93 LEU A C 1
ATOM 734 O O . LEU A 1 93 ? 1.393 7.424 5.933 1.00 90.19 93 LEU A O 1
ATOM 738 N N . PHE A 1 94 ? 2.967 6.357 4.740 1.00 86.38 94 PHE A N 1
ATOM 739 C CA . PHE A 1 94 ? 2.195 5.123 4.554 1.00 86.38 94 PHE A CA 1
ATOM 740 C C . PHE A 1 94 ? 2.188 4.227 5.799 1.00 86.38 94 PHE A C 1
ATOM 742 O O . PHE A 1 94 ? 1.184 3.571 6.066 1.00 86.38 94 PHE A O 1
ATOM 749 N N . ALA A 1 95 ? 3.261 4.211 6.591 1.00 89.31 95 ALA A N 1
ATOM 750 C CA . ALA A 1 95 ? 3.339 3.406 7.808 1.00 89.31 95 ALA A CA 1
ATOM 751 C C . ALA A 1 95 ? 2.343 3.873 8.884 1.00 89.31 95 ALA A C 1
ATOM 753 O O . ALA A 1 95 ? 1.722 3.048 9.552 1.00 89.31 95 ALA A O 1
ATOM 754 N N . LEU A 1 96 ? 2.135 5.185 9.026 1.00 87.06 96 LEU A N 1
ATOM 755 C CA . LEU A 1 96 ? 1.226 5.762 10.025 1.00 87.06 96 LEU A CA 1
ATOM 756 C C . LEU A 1 96 ? -0.227 5.244 9.944 1.00 87.06 96 LEU A C 1
ATOM 758 O O . LEU A 1 96 ? -0.711 4.706 10.941 1.00 87.06 96 LEU A O 1
ATOM 762 N N . PRO A 1 97 ? -0.950 5.346 8.811 1.00 83.62 97 PRO A N 1
ATOM 763 C CA . PRO A 1 97 ? -2.314 4.834 8.712 1.00 83.62 97 PRO A CA 1
ATOM 764 C C . PRO A 1 97 ? -2.378 3.308 8.862 1.00 83.62 97 PRO A C 1
ATOM 766 O O . PRO A 1 97 ? -3.379 2.802 9.361 1.00 83.62 97 PRO A O 1
ATOM 769 N N . LEU A 1 98 ? -1.316 2.581 8.487 1.00 86.75 98 LEU A N 1
ATOM 770 C CA . LEU A 1 98 ? -1.206 1.132 8.681 1.00 86.75 98 LEU A CA 1
ATOM 771 C C . LEU A 1 98 ? -1.102 0.750 10.163 1.00 86.75 98 LEU A C 1
ATOM 773 O O . LEU A 1 98 ? -1.802 -0.152 10.623 1.00 86.75 98 LEU A O 1
ATOM 777 N N . LEU A 1 99 ? -0.300 1.482 10.936 1.00 86.56 99 LEU A N 1
ATOM 778 C CA . LEU A 1 99 ? -0.207 1.321 12.389 1.00 86.56 99 LEU A CA 1
ATOM 779 C C . LEU A 1 99 ? -1.518 1.687 13.095 1.00 86.56 99 LEU A C 1
ATOM 781 O O . LEU A 1 99 ? -1.877 1.062 14.089 1.00 86.56 99 LEU A O 1
ATOM 785 N N . LEU A 1 100 ? -2.253 2.667 12.564 1.00 84.25 100 LEU A N 1
ATOM 786 C CA . LEU A 1 100 ? -3.539 3.113 13.105 1.00 84.25 100 LEU A CA 1
ATOM 787 C C . LEU A 1 100 ? -4.730 2.249 12.664 1.00 84.25 100 LEU A C 1
ATOM 789 O O . LEU A 1 100 ? -5.847 2.468 13.140 1.00 84.25 100 LEU A O 1
ATOM 793 N N . GLN A 1 101 ? -4.531 1.247 11.803 1.00 81.06 101 GLN A N 1
ATOM 794 C CA . GLN A 1 101 ? -5.624 0.391 11.343 1.00 81.06 101 GLN A CA 1
ATOM 795 C C . GLN A 1 101 ? -6.431 -0.282 12.460 1.00 81.06 101 GLN A C 1
ATOM 797 O O . GLN A 1 101 ? -7.656 -0.241 12.371 1.00 81.06 101 GLN A O 1
ATOM 802 N N . PRO A 1 102 ? -5.844 -0.853 13.530 1.00 77.19 102 PRO A N 1
ATOM 803 C CA . PRO A 1 102 ? -6.625 -1.468 14.601 1.00 77.19 102 PRO A CA 1
ATOM 804 C C . PRO A 1 102 ? -7.649 -0.520 15.203 1.00 77.19 102 PRO A C 1
ATOM 806 O O . PRO A 1 102 ? -8.711 -0.982 15.594 1.00 77.19 102 PRO A O 1
ATOM 809 N N . LEU A 1 103 ? -7.355 0.786 15.218 1.00 75.25 103 LEU A N 1
ATOM 810 C CA . LEU A 1 103 ? -8.245 1.840 15.690 1.00 75.25 103 LEU A CA 1
ATOM 811 C C . LEU A 1 103 ? -9.341 2.174 14.660 1.00 75.25 103 LEU A C 1
ATOM 813 O O . LEU A 1 103 ? -10.505 2.347 15.017 1.00 75.25 103 LEU A O 1
ATOM 817 N N . LEU A 1 104 ? -8.985 2.229 13.373 1.00 71.62 104 LEU A N 1
ATOM 818 C CA . LEU A 1 104 ? -9.917 2.497 12.265 1.00 71.62 104 LEU A CA 1
ATOM 819 C C . LEU A 1 104 ? -10.900 1.336 12.025 1.00 71.62 104 LEU A C 1
ATOM 821 O O . LEU A 1 104 ? -12.032 1.543 11.572 1.00 71.62 104 LEU A O 1
ATOM 825 N N . PHE A 1 105 ? -10.480 0.110 12.341 1.00 70.44 105 PHE A N 1
ATOM 826 C CA . PHE A 1 105 ? -11.225 -1.126 12.102 1.00 70.44 105 PHE A CA 1
ATOM 827 C C . PHE A 1 105 ? -11.938 -1.694 13.344 1.00 70.44 105 PHE A C 1
ATOM 829 O O . PHE A 1 105 ? -12.440 -2.820 13.320 1.00 70.44 105 PHE A O 1
ATOM 836 N N . ILE A 1 106 ? -12.053 -0.893 14.407 1.00 65.81 106 ILE A N 1
ATOM 837 C CA . ILE A 1 106 ? -12.799 -1.234 15.625 1.00 65.81 106 ILE A CA 1
ATOM 838 C C . ILE A 1 106 ? -14.239 -1.654 15.293 1.00 65.81 106 ILE A C 1
ATOM 840 O O . ILE A 1 106 ? -14.925 -0.993 14.510 1.00 65.81 106 ILE A O 1
ATOM 844 N N . GLY A 1 107 ? -14.680 -2.770 15.885 1.00 59.88 107 GLY A N 1
ATOM 845 C CA . GLY A 1 107 ? -16.059 -3.267 15.810 1.00 59.88 107 GLY A CA 1
ATOM 846 C C . GLY A 1 107 ? -16.362 -4.280 14.702 1.00 59.88 107 GLY A C 1
ATOM 847 O O . GLY A 1 107 ? -17.510 -4.695 14.601 1.00 59.88 107 GLY A O 1
ATOM 848 N N . TYR A 1 108 ? -15.380 -4.680 13.881 1.00 57.16 108 TYR A N 1
ATOM 849 C CA . TYR A 1 108 ? -15.590 -5.680 12.818 1.00 57.16 108 TYR A CA 1
ATOM 850 C C . TYR A 1 108 ? -15.118 -7.088 13.208 1.00 57.16 108 TYR A C 1
ATOM 852 O O . TYR A 1 108 ? -15.848 -8.053 13.017 1.00 57.16 108 TYR A O 1
ATOM 860 N N . ASP A 1 109 ? -13.941 -7.187 13.828 1.00 56.75 109 ASP A N 1
ATOM 861 C CA . ASP A 1 109 ? -13.393 -8.444 14.335 1.00 56.75 109 ASP A CA 1
ATOM 862 C C . ASP A 1 109 ? -13.351 -8.372 15.867 1.00 56.75 109 ASP A C 1
ATOM 864 O O . ASP A 1 109 ? -12.736 -7.476 16.441 1.00 56.75 109 ASP A O 1
ATOM 868 N N . GLY A 1 110 ? -14.008 -9.301 16.566 1.00 55.72 110 GLY A N 1
ATOM 869 C CA . GLY A 1 110 ? -14.080 -9.305 18.040 1.00 55.72 110 GLY A CA 1
ATOM 870 C C . GLY A 1 110 ? -12.724 -9.439 18.755 1.00 55.72 110 GLY A C 1
ATOM 871 O O . GLY A 1 110 ? -12.647 -9.279 19.970 1.00 55.72 110 GLY A O 1
ATOM 872 N N . TYR A 1 111 ? -11.646 -9.707 18.014 1.00 55.88 111 TYR A N 1
ATOM 873 C CA . TYR A 1 111 ? -10.317 -10.017 18.542 1.00 55.88 111 TYR A CA 1
ATOM 874 C C . TYR A 1 111 ? -9.368 -8.812 18.619 1.00 55.88 111 TYR A C 1
ATOM 876 O O . TYR A 1 111 ? -8.355 -8.875 19.313 1.00 55.88 111 TYR A O 1
ATOM 884 N N . THR A 1 112 ? -9.663 -7.699 17.941 1.00 58.28 112 THR A N 1
ATOM 885 C CA . THR A 1 112 ? -8.702 -6.591 17.769 1.00 58.28 112 THR A CA 1
ATOM 886 C C . THR A 1 112 ? -8.494 -5.722 19.006 1.00 58.28 112 THR A C 1
ATOM 888 O O . THR A 1 112 ? -7.540 -4.950 19.034 1.00 58.28 112 THR A O 1
ATOM 891 N N . LEU A 1 113 ? -9.360 -5.821 20.020 1.00 6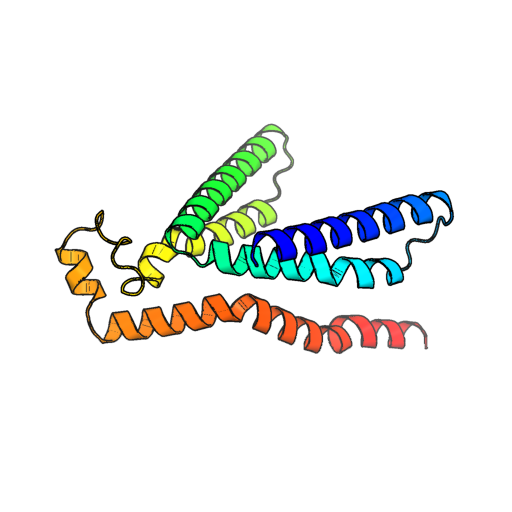0.84 113 LEU A N 1
ATOM 892 C CA . LEU A 1 113 ? -9.404 -4.889 21.158 1.00 60.84 113 LEU A CA 1
ATOM 893 C C . LEU A 1 113 ? -9.072 -5.512 22.515 1.00 60.84 113 LEU A C 1
ATOM 895 O O . LEU A 1 113 ? -9.133 -4.811 23.522 1.00 60.84 113 LEU A O 1
ATOM 899 N N . LEU A 1 114 ? -8.680 -6.789 22.561 1.00 64.19 114 LEU A N 1
ATOM 900 C CA . LEU A 1 114 ? -8.318 -7.462 23.818 1.00 64.19 114 LEU A CA 1
ATOM 901 C C . LEU A 1 114 ? -7.181 -6.756 24.576 1.00 64.19 114 LEU A C 1
ATOM 903 O O . LEU A 1 114 ? -7.139 -6.809 25.800 1.00 64.19 114 LEU A O 1
ATOM 907 N N . TRP A 1 115 ? -6.291 -6.067 23.861 1.00 68.56 115 TRP A N 1
ATOM 908 C CA . TRP A 1 115 ? -5.161 -5.333 24.434 1.00 68.56 115 TRP A CA 1
ATOM 909 C C . TRP A 1 115 ? -5.487 -3.875 24.813 1.00 68.56 115 TRP A C 1
ATOM 911 O O . TRP A 1 115 ? -4.656 -3.211 25.430 1.00 68.56 115 TRP A O 1
ATOM 921 N N . LEU A 1 116 ? -6.669 -3.352 24.455 1.00 72.81 116 LEU A N 1
ATOM 922 C CA . LEU A 1 116 ? -7.030 -1.947 24.673 1.00 72.81 116 LEU A CA 1
ATOM 923 C C . LEU A 1 116 ? -7.807 -1.771 25.995 1.00 72.81 116 LEU A C 1
ATOM 925 O O . LEU A 1 116 ? -8.752 -2.528 26.233 1.00 72.81 116 LEU A O 1
ATOM 929 N N . PRO A 1 117 ? -7.507 -0.752 26.828 1.00 79.06 117 PRO A N 1
ATOM 930 C CA . PRO A 1 117 ? -8.241 -0.495 28.068 1.00 79.06 117 PRO A CA 1
ATOM 931 C C . PRO A 1 117 ? -9.749 -0.314 27.846 1.00 79.06 117 PRO A C 1
ATOM 933 O O . PRO A 1 117 ? -10.183 0.355 26.903 1.00 79.06 117 PRO A O 1
ATOM 936 N N . THR A 1 118 ? -10.563 -0.834 28.765 1.00 75.31 118 THR A N 1
ATOM 937 C CA . THR A 1 118 ? -12.039 -0.800 28.694 1.00 75.31 118 THR A CA 1
ATOM 938 C C . THR A 1 118 ? -12.613 0.617 28.564 1.00 75.31 118 THR A C 1
ATOM 940 O O . THR A 1 118 ? -13.619 0.821 27.882 1.00 75.31 118 THR A O 1
ATOM 943 N N . SER A 1 119 ? -11.956 1.626 29.142 1.00 76.25 119 SER A N 1
ATOM 944 C CA . SER A 1 119 ? -12.326 3.043 28.996 1.00 76.25 119 SER A CA 1
ATOM 945 C C . SER A 1 119 ? -12.218 3.540 27.552 1.00 76.25 119 SER A C 1
ATOM 947 O O . SER A 1 119 ? -13.097 4.262 27.079 1.00 76.25 119 SER A O 1
ATOM 949 N N . MET A 1 120 ? -11.173 3.126 26.826 1.00 71.56 120 MET A N 1
ATOM 950 C CA . MET A 1 120 ? -10.997 3.491 25.418 1.00 71.56 120 MET A CA 1
ATOM 951 C C . MET A 1 120 ? -12.012 2.757 24.545 1.00 71.56 120 MET A C 1
ATOM 953 O O . MET A 1 120 ? -12.630 3.385 23.689 1.00 71.56 120 MET A O 1
ATOM 957 N N . GLN A 1 121 ? -12.277 1.475 24.819 1.00 72.75 121 GLN A N 1
ATOM 958 C CA . GLN A 1 121 ? -13.310 0.713 24.106 1.00 72.75 121 GLN A CA 1
ATOM 959 C C . GLN A 1 121 ? -14.683 1.406 24.184 1.00 72.75 121 GLN A C 1
ATOM 961 O O . GLN A 1 121 ? -15.354 1.561 23.167 1.00 72.75 121 GLN A O 1
ATOM 966 N N . LYS A 1 122 ? -15.071 1.916 25.363 1.00 74.69 122 LYS A N 1
ATOM 967 C CA . LYS A 1 122 ? -16.324 2.673 25.546 1.00 74.69 122 LYS A CA 1
ATOM 968 C C . LYS A 1 122 ? -16.350 4.003 24.790 1.00 74.69 122 LYS A C 1
ATOM 970 O O . LYS A 1 122 ? -17.403 4.392 24.293 1.00 74.69 122 LYS A O 1
ATOM 975 N N . LEU A 1 123 ? -15.223 4.714 24.709 1.00 74.19 123 LEU A N 1
ATOM 976 C CA . LEU A 1 123 ? -15.114 5.962 23.943 1.00 74.19 123 LEU A CA 1
ATOM 977 C C . LEU A 1 123 ? -15.254 5.704 22.435 1.00 74.19 123 LEU A C 1
ATOM 979 O O . LEU A 1 123 ? -15.957 6.437 21.744 1.00 74.19 123 LEU A O 1
ATOM 983 N N . LEU A 1 124 ? -14.614 4.642 21.948 1.00 69.31 124 LEU A N 1
ATOM 984 C CA . LEU A 1 124 ? -14.620 4.226 20.546 1.00 69.31 124 LEU A CA 1
ATOM 985 C C . LEU A 1 124 ? -15.959 3.614 20.109 1.00 69.31 124 LEU A C 1
ATOM 987 O O . LEU A 1 124 ? -16.350 3.771 18.955 1.00 69.31 124 LEU A O 1
ATOM 991 N N . ALA A 1 125 ? -16.705 3.007 21.036 1.00 70.19 125 ALA A N 1
ATOM 992 C CA . ALA A 1 125 ? -18.068 2.524 20.816 1.00 70.19 125 ALA A CA 1
ATOM 993 C C . ALA A 1 125 ? -19.122 3.649 20.718 1.00 70.19 125 ALA A C 1
ATOM 995 O O . ALA A 1 125 ? -20.293 3.378 20.452 1.00 70.19 125 ALA A O 1
ATOM 996 N N . ARG A 1 126 ? -18.747 4.922 20.926 1.00 76.50 126 ARG A N 1
ATOM 997 C CA . ARG A 1 126 ? -19.685 6.045 20.783 1.00 76.50 126 ARG A CA 1
ATOM 998 C C . ARG A 1 126 ? -20.104 6.213 19.319 1.00 76.50 126 ARG A C 1
ATOM 1000 O O . ARG A 1 126 ? -19.269 6.303 18.421 1.00 76.50 126 ARG A O 1
ATOM 1007 N N . HIS A 1 127 ? -21.410 6.367 19.101 1.00 71.69 127 HIS A N 1
ATOM 1008 C CA . HIS A 1 127 ? -22.050 6.489 17.786 1.00 71.69 127 HIS A CA 1
ATOM 1009 C C . HIS A 1 127 ? -21.391 7.481 16.791 1.00 71.69 127 HIS A C 1
ATOM 1011 O O . HIS A 1 127 ? -21.298 7.143 15.607 1.00 71.69 127 HIS A O 1
ATOM 1017 N N . PRO A 1 128 ? -20.924 8.688 17.185 1.00 76.69 128 PRO A N 1
ATOM 1018 C CA . PRO A 1 128 ? -20.248 9.585 16.242 1.00 76.69 128 PRO A CA 1
ATOM 1019 C C . PRO A 1 128 ? -18.859 9.079 15.826 1.00 76.69 128 PRO A C 1
ATOM 1021 O O . PRO A 1 128 ? -18.494 9.191 14.659 1.00 76.69 128 PRO A O 1
ATOM 1024 N N . VAL A 1 129 ? -18.106 8.475 16.748 1.00 74.75 129 VAL A N 1
ATOM 1025 C CA . VAL A 1 129 ? -16.746 7.972 16.492 1.00 74.75 129 VAL A CA 1
ATOM 1026 C C . VAL A 1 129 ? -16.792 6.758 15.566 1.00 74.75 129 VAL A C 1
ATOM 1028 O O . VAL A 1 129 ? -16.033 6.693 14.601 1.00 74.75 129 VAL A O 1
ATOM 1031 N N . ALA A 1 130 ? -17.746 5.853 15.797 1.00 73.44 130 ALA A N 1
ATOM 1032 C CA . ALA A 1 130 ? -17.980 4.691 14.943 1.00 73.44 130 ALA A CA 1
ATOM 1033 C C . ALA A 1 130 ? -18.379 5.078 13.505 1.00 73.44 130 ALA A C 1
ATOM 1035 O O . ALA A 1 130 ? -17.945 4.449 12.542 1.00 73.44 130 ALA A O 1
ATOM 1036 N N . ARG A 1 131 ? -19.169 6.147 13.332 1.00 79.94 131 ARG A N 1
ATOM 1037 C CA . ARG A 1 131 ? -19.542 6.643 11.998 1.00 79.94 131 ARG A CA 1
ATOM 1038 C C . ARG A 1 131 ? -18.336 7.223 11.259 1.00 79.94 131 ARG A C 1
ATOM 1040 O O . ARG A 1 131 ? -18.130 6.917 10.089 1.00 79.94 131 ARG A O 1
ATOM 1047 N N . VAL A 1 132 ? -17.526 8.037 11.935 1.00 81.62 132 VAL A N 1
ATOM 1048 C CA . VAL A 1 132 ? -16.323 8.640 11.340 1.00 81.62 132 VAL A CA 1
ATOM 1049 C C . VAL A 1 132 ? -15.301 7.569 10.951 1.00 81.62 132 VAL A C 1
ATOM 1051 O O . VAL A 1 132 ? -14.761 7.621 9.847 1.00 81.62 132 VAL A O 1
ATOM 1054 N N . SER A 1 133 ? -15.074 6.561 11.800 1.00 76.56 133 SER A N 1
ATOM 1055 C CA . SER A 1 133 ? -14.157 5.459 11.484 1.00 76.56 133 SER A CA 1
ATOM 1056 C C . SER A 1 133 ? -14.644 4.620 10.299 1.00 76.56 133 SER A C 1
ATOM 1058 O O . SER A 1 133 ? -13.834 4.225 9.463 1.00 76.56 133 SER A O 1
ATOM 1060 N N . GLN A 1 134 ? -15.958 4.416 10.157 1.00 78.25 134 GLN A N 1
ATOM 1061 C CA . GLN A 1 134 ? -16.546 3.745 8.996 1.00 78.25 134 GLN A CA 1
ATOM 1062 C C . GLN A 1 134 ? -16.313 4.525 7.692 1.00 78.25 134 GLN A C 1
ATOM 1064 O O . GLN A 1 134 ? -15.927 3.929 6.685 1.00 78.25 134 GLN A O 1
ATOM 1069 N N . PHE A 1 135 ? -16.492 5.849 7.702 1.00 82.88 135 PHE A N 1
ATOM 1070 C CA . PHE A 1 135 ? -16.202 6.691 6.536 1.00 82.88 135 PHE A CA 1
ATOM 1071 C C . PHE A 1 135 ? -14.715 6.689 6.176 1.00 82.88 135 PHE A C 1
ATOM 1073 O O . PHE A 1 135 ? -14.369 6.475 5.015 1.00 82.88 135 PHE A O 1
ATOM 1080 N N . LEU A 1 136 ? -13.833 6.868 7.165 1.00 81.50 136 LEU A N 1
ATOM 1081 C CA . LEU A 1 136 ? -12.381 6.794 6.970 1.00 81.50 136 LEU A CA 1
ATOM 1082 C C . LEU A 1 136 ? -11.962 5.445 6.388 1.00 81.50 136 LEU A C 1
ATOM 1084 O O . LEU A 1 136 ? -11.145 5.395 5.477 1.00 81.50 136 LEU A O 1
ATOM 1088 N N . ARG A 1 137 ? -12.559 4.353 6.868 1.00 77.69 137 ARG A N 1
ATOM 1089 C CA . ARG A 1 137 ? -12.309 3.003 6.363 1.00 77.69 137 ARG A CA 1
ATOM 1090 C C . ARG A 1 137 ? -12.678 2.865 4.893 1.00 77.69 137 ARG A C 1
ATOM 1092 O O . ARG A 1 137 ? -11.870 2.368 4.117 1.00 77.69 137 ARG A O 1
ATOM 1099 N N . LEU A 1 138 ? -13.871 3.318 4.510 1.00 82.69 138 LEU A N 1
ATOM 1100 C CA . LEU A 1 138 ? -14.308 3.305 3.113 1.00 82.69 138 LEU A CA 1
ATOM 1101 C C . LEU A 1 138 ? -13.378 4.145 2.237 1.00 82.69 138 LEU A C 1
ATOM 1103 O O . LEU A 1 138 ? -12.957 3.679 1.182 1.00 82.69 138 LEU A O 1
ATOM 1107 N N . ALA A 1 139 ? -13.013 5.343 2.698 1.00 83.19 139 ALA A N 1
ATOM 1108 C CA . ALA A 1 139 ? -12.099 6.224 1.983 1.00 83.19 139 ALA A CA 1
ATOM 1109 C C . ALA A 1 139 ? -10.719 5.580 1.793 1.00 83.19 139 ALA A C 1
ATOM 1111 O O . ALA A 1 139 ? -10.207 5.567 0.678 1.00 83.19 139 ALA A O 1
ATOM 1112 N N . VAL A 1 140 ? -10.145 4.989 2.846 1.00 81.25 140 VAL A N 1
ATOM 1113 C CA . VAL A 1 140 ? -8.857 4.284 2.787 1.00 81.25 140 VAL A CA 1
ATOM 1114 C C . VAL A 1 140 ? -8.943 3.081 1.855 1.00 81.25 140 VAL A C 1
ATOM 1116 O O . VAL A 1 140 ? -8.058 2.904 1.030 1.00 81.25 140 VAL A O 1
ATOM 1119 N N . TRP A 1 141 ? -10.018 2.294 1.917 1.00 81.31 141 TRP A N 1
ATOM 1120 C CA . TRP A 1 141 ? -10.196 1.120 1.061 1.00 81.31 141 TRP A CA 1
ATOM 1121 C C . TRP A 1 141 ? -10.341 1.489 -0.422 1.00 81.31 141 TRP A C 1
ATOM 1123 O O . TRP A 1 141 ? -9.795 0.797 -1.283 1.00 81.31 141 TRP A O 1
ATOM 1133 N N . LEU A 1 142 ? -11.039 2.595 -0.712 1.00 84.12 142 LEU A N 1
ATOM 1134 C CA . LEU A 1 142 ? -11.253 3.129 -2.061 1.00 84.12 142 LEU A CA 1
ATOM 1135 C C . LEU A 1 142 ? -10.070 3.942 -2.599 1.00 84.12 142 LEU A C 1
ATOM 1137 O O . LEU A 1 142 ? -9.954 4.096 -3.814 1.00 84.12 142 LEU A O 1
ATOM 1141 N N . ALA A 1 143 ? -9.190 4.442 -1.730 1.00 83.06 143 ALA A N 1
ATOM 1142 C CA . ALA A 1 143 ? -8.100 5.348 -2.081 1.00 83.06 143 ALA A CA 1
ATOM 1143 C C . ALA A 1 143 ? -7.265 4.918 -3.304 1.00 83.06 143 ALA A C 1
ATOM 1145 O O . ALA A 1 143 ? -7.109 5.748 -4.200 1.00 83.06 143 ALA A O 1
ATOM 1146 N N . PRO A 1 144 ? -6.754 3.673 -3.424 1.00 78.94 144 PRO A N 1
ATOM 1147 C CA . PRO A 1 144 ? -5.944 3.295 -4.583 1.00 78.94 144 PRO A CA 1
ATOM 1148 C C . PRO A 1 144 ? -6.761 3.292 -5.875 1.00 78.94 144 PRO A C 1
ATOM 1150 O O . PRO A 1 144 ? -6.246 3.672 -6.920 1.00 78.94 144 PRO A O 1
ATOM 1153 N N . TYR A 1 145 ? -8.042 2.928 -5.818 1.00 82.00 145 TYR A N 1
ATOM 1154 C CA . TYR A 1 145 ? -8.918 2.935 -6.988 1.00 82.00 145 TYR A CA 1
ATOM 1155 C C . TYR A 1 145 ? -9.229 4.364 -7.434 1.00 82.00 145 TYR A C 1
ATOM 1157 O O . TYR A 1 145 ? -9.151 4.665 -8.622 1.00 82.00 145 TYR A O 1
ATOM 1165 N N . LEU A 1 146 ? -9.512 5.260 -6.483 1.00 84.38 146 LEU A N 1
ATOM 1166 C CA . LEU A 1 146 ? -9.724 6.680 -6.762 1.00 84.38 146 LEU A CA 1
ATOM 1167 C C . LEU A 1 146 ? -8.460 7.334 -7.327 1.00 84.38 146 LEU A C 1
ATOM 1169 O O . LEU A 1 146 ? -8.549 8.076 -8.300 1.00 84.38 146 LEU A O 1
ATOM 1173 N N . LEU A 1 147 ? -7.287 7.014 -6.775 1.00 83.25 147 LEU A N 1
ATOM 1174 C CA . LEU A 1 147 ? -5.999 7.463 -7.306 1.00 83.25 147 LEU A CA 1
ATOM 1175 C C . LEU A 1 147 ? -5.766 6.964 -8.732 1.00 83.25 147 LEU A C 1
ATOM 1177 O O . LEU A 1 147 ? -5.342 7.748 -9.572 1.00 83.25 147 LEU A O 1
ATOM 1181 N N . LEU A 1 148 ? -6.073 5.698 -9.030 1.00 80.19 148 LEU A N 1
ATOM 1182 C CA . LEU A 1 148 ? -5.953 5.153 -10.385 1.00 80.19 148 LEU A CA 1
ATOM 1183 C C . LEU A 1 148 ? -6.920 5.824 -11.367 1.00 80.19 148 LEU A C 1
ATOM 1185 O O . LEU A 1 148 ? -6.538 6.101 -12.501 1.00 80.19 148 LEU A O 1
ATOM 1189 N N . VAL A 1 149 ? -8.154 6.113 -10.947 1.00 82.81 149 VAL A N 1
ATOM 1190 C CA . VAL A 1 149 ? -9.129 6.846 -11.771 1.00 82.81 149 VAL A CA 1
ATOM 1191 C C . VAL A 1 149 ? -8.643 8.269 -12.033 1.00 82.81 149 VAL A C 1
ATOM 1193 O O . VAL A 1 149 ? -8.596 8.690 -13.185 1.00 82.81 149 VAL A O 1
ATOM 1196 N N . LEU A 1 150 ? -8.225 8.990 -10.990 1.00 85.62 150 LEU A N 1
ATOM 1197 C CA . LEU A 1 150 ? -7.685 10.344 -11.117 1.00 85.62 150 LEU A CA 1
ATOM 1198 C C . LEU A 1 150 ? -6.447 10.370 -12.012 1.00 85.62 150 LEU A C 1
ATOM 1200 O O . LEU A 1 150 ? -6.358 11.206 -12.904 1.00 85.62 150 LEU A O 1
ATOM 1204 N N . LEU A 1 151 ? -5.522 9.429 -11.823 1.00 81.56 151 LEU A N 1
ATOM 1205 C CA . LEU A 1 151 ? -4.335 9.304 -12.660 1.00 81.56 151 LEU A CA 1
ATOM 1206 C C . LEU A 1 151 ? -4.724 9.071 -14.124 1.00 81.56 151 LEU A C 1
ATOM 1208 O O . LEU A 1 151 ? -4.233 9.781 -14.994 1.00 81.56 151 LEU A O 1
ATOM 1212 N N . ASN A 1 152 ? -5.649 8.147 -14.401 1.00 81.25 152 ASN A N 1
ATOM 1213 C CA . ASN A 1 152 ? -6.134 7.892 -15.760 1.00 81.25 152 ASN A CA 1
ATOM 1214 C C . ASN A 1 152 ? -6.780 9.123 -16.406 1.00 81.25 152 ASN A C 1
ATOM 1216 O O . ASN A 1 152 ? -6.569 9.363 -17.592 1.00 81.25 152 ASN A O 1
ATOM 1220 N N . LEU A 1 153 ? -7.523 9.925 -15.641 1.00 84.62 153 LEU A N 1
ATOM 1221 C CA . LEU A 1 153 ? -8.114 11.174 -16.132 1.00 84.62 153 LEU A CA 1
ATOM 1222 C C . LEU A 1 153 ? -7.064 12.262 -16.395 1.00 84.62 153 LEU A C 1
ATOM 1224 O O . LEU A 1 153 ? -7.243 13.086 -17.289 1.00 84.62 153 LEU A O 1
ATOM 1228 N N . LEU A 1 154 ? -5.969 12.265 -15.633 1.00 85.25 154 LEU A N 1
ATOM 1229 C CA . LEU A 1 154 ? -4.889 13.244 -15.750 1.00 85.25 154 LEU A CA 1
ATOM 1230 C C . LEU A 1 154 ? -3.854 12.885 -16.826 1.00 85.25 154 LEU A C 1
ATOM 1232 O O . LEU A 1 154 ? -3.179 13.775 -17.337 1.00 85.25 154 LEU A O 1
ATOM 1236 N N . ILE A 1 155 ? -3.714 11.611 -17.205 1.00 81.06 155 ILE A N 1
ATOM 1237 C CA . ILE A 1 155 ? -2.735 11.182 -18.219 1.00 81.06 155 ILE A CA 1
ATOM 1238 C C . ILE A 1 155 ? -2.882 11.948 -19.551 1.00 81.06 155 ILE A C 1
ATOM 1240 O O . ILE A 1 155 ? -1.866 12.436 -20.06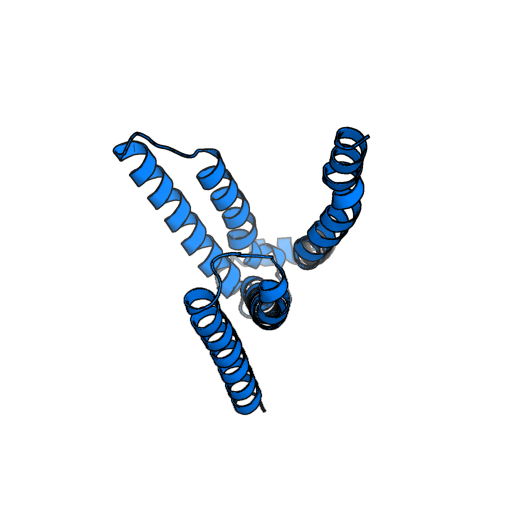0 1.00 81.06 155 ILE A O 1
ATOM 1244 N N . PRO A 1 156 ? -4.092 12.110 -20.127 1.00 80.19 156 PRO A N 1
ATOM 1245 C CA . PRO A 1 156 ? -4.249 12.820 -21.391 1.00 80.19 156 PRO A CA 1
ATOM 1246 C C . PRO A 1 156 ? -3.777 14.272 -21.342 1.00 80.19 156 PRO A C 1
ATOM 1248 O O . PRO A 1 156 ? -3.142 14.747 -22.283 1.00 80.19 156 PRO A O 1
ATOM 1251 N N . THR A 1 157 ? -4.048 14.967 -20.239 1.00 82.62 157 THR A N 1
ATOM 1252 C CA . THR A 1 157 ? -3.714 16.385 -20.086 1.00 82.62 157 THR A CA 1
ATOM 1253 C C . THR A 1 157 ? -2.253 16.602 -19.724 1.00 82.62 157 THR A C 1
ATOM 1255 O O . THR A 1 157 ? -1.615 17.487 -20.290 1.00 82.62 157 THR A O 1
ATOM 1258 N N . LEU A 1 158 ? -1.701 15.779 -18.832 1.00 82.06 158 LEU A N 1
ATOM 1259 C CA . LEU A 1 158 ? -0.328 15.922 -18.352 1.00 82.06 158 LEU A CA 1
ATOM 1260 C C . LEU A 1 158 ? 0.717 15.382 -19.333 1.00 82.06 158 LEU A C 1
ATOM 1262 O O . LEU A 1 158 ? 1.826 15.910 -19.378 1.00 82.06 158 LEU A O 1
ATOM 1266 N N . TYR A 1 159 ? 0.389 14.342 -20.106 1.00 76.31 159 TYR A N 1
ATOM 1267 C CA . TYR A 1 159 ? 1.381 13.630 -20.918 1.00 76.31 159 TYR A CA 1
ATOM 1268 C C . TYR A 1 159 ? 1.046 13.588 -22.411 1.00 76.31 159 TYR A C 1
ATOM 1270 O O . TYR A 1 159 ? 1.937 13.847 -23.216 1.00 76.31 159 TYR A O 1
ATOM 1278 N N . LEU A 1 160 ? -0.203 13.313 -22.811 1.00 73.88 160 LEU A N 1
ATOM 1279 C CA . LEU A 1 160 ? -0.529 13.133 -24.238 1.00 73.88 160 LEU A CA 1
ATOM 1280 C C . LEU A 1 160 ? -0.597 14.461 -25.010 1.00 73.88 160 LEU A C 1
ATOM 1282 O O . LEU A 1 160 ? 0.019 14.589 -26.069 1.00 73.88 160 LEU A O 1
ATOM 1286 N N . LEU A 1 161 ? -1.305 15.465 -24.486 1.00 76.75 161 LEU A N 1
ATOM 1287 C CA . LEU A 1 161 ? -1.450 16.771 -25.146 1.00 76.75 161 LEU A CA 1
ATOM 1288 C C . LEU A 1 161 ? -0.109 17.510 -25.351 1.00 76.75 161 LEU A C 1
ATOM 1290 O O . LEU A 1 161 ? 0.137 17.978 -26.466 1.00 76.75 161 LEU A O 1
ATOM 1294 N N . PRO A 1 162 ? 0.802 17.575 -24.359 1.00 78.38 162 PRO A N 1
ATOM 1295 C CA . PRO A 1 162 ? 2.104 18.218 -24.539 1.00 78.38 162 PRO A CA 1
ATOM 1296 C C . PRO A 1 162 ? 3.009 17.501 -25.546 1.00 78.38 162 PRO A C 1
ATOM 1298 O O . PRO A 1 162 ? 3.844 18.141 -26.183 1.00 78.38 162 PRO A O 1
ATOM 1301 N N . GLN A 1 163 ? 2.868 16.179 -25.688 1.00 73.44 163 GLN A N 1
ATOM 1302 C CA . GLN A 1 163 ? 3.640 15.391 -26.651 1.00 73.44 163 GLN A CA 1
ATOM 1303 C C . GLN A 1 163 ? 3.144 15.615 -28.082 1.00 73.44 163 GLN A C 1
ATOM 1305 O O . GLN A 1 163 ? 3.962 15.822 -28.975 1.00 73.44 163 GLN A O 1
ATOM 1310 N N . LEU A 1 164 ? 1.824 15.660 -28.304 1.00 69.06 164 LEU A N 1
ATOM 1311 C CA . LEU A 1 164 ? 1.265 15.973 -29.625 1.00 69.06 164 LEU A CA 1
ATOM 1312 C C . LEU A 1 164 ? 1.595 17.399 -30.084 1.00 69.06 164 LEU A C 1
ATOM 1314 O O . LEU A 1 164 ? 1.840 17.614 -31.268 1.00 69.06 164 LEU A O 1
ATOM 1318 N N . ALA A 1 165 ? 1.616 18.363 -29.161 1.00 71.38 165 ALA A N 1
ATOM 1319 C CA . ALA A 1 165 ? 1.934 19.754 -29.475 1.00 71.38 165 ALA A CA 1
ATOM 1320 C C . ALA A 1 165 ? 3.409 19.972 -29.859 1.00 71.38 165 ALA A C 1
ATOM 1322 O O . ALA A 1 165 ? 3.717 20.948 -30.526 1.00 71.38 165 ALA A O 1
ATOM 1323 N N . ARG A 1 166 ? 4.319 19.075 -29.454 1.00 63.59 166 ARG A N 1
ATOM 1324 C CA . ARG A 1 166 ? 5.762 19.163 -29.747 1.00 63.59 166 ARG A CA 1
ATOM 1325 C C . ARG A 1 166 ? 6.152 18.546 -31.099 1.00 63.59 166 ARG A C 1
ATOM 1327 O O . ARG A 1 166 ? 7.283 18.713 -31.539 1.00 63.59 166 ARG A O 1
ATOM 1334 N N . HIS A 1 167 ? 5.234 17.809 -31.725 1.00 59.31 167 HIS A N 1
ATOM 1335 C CA . HIS A 1 167 ? 5.415 17.147 -33.022 1.00 59.31 167 HIS A CA 1
ATOM 1336 C C . HIS A 1 167 ? 4.629 17.816 -34.167 1.00 59.31 167 HIS A C 1
ATOM 1338 O O . HIS A 1 167 ? 4.578 17.264 -35.266 1.00 59.31 167 HIS A O 1
ATOM 1344 N N . ARG A 1 168 ? 4.020 18.982 -33.919 1.00 53.16 168 ARG A N 1
ATOM 1345 C CA . ARG A 1 168 ? 3.528 19.912 -34.946 1.00 53.16 168 ARG A CA 1
ATOM 1346 C C . ARG A 1 168 ? 4.461 21.110 -35.017 1.00 53.16 168 ARG A C 1
ATOM 1348 O O . ARG A 1 168 ? 4.603 21.640 -36.136 1.00 53.16 168 ARG A O 1
#

Foldseek 3Di:
DVVVVVVVLVVLVVVLVVVVVVVVVPDVDPDVPSVVSVCVSVVVVVVVVLVQCLPLVSLLVVLVVLLVVLVVLQVCCVVVVNRPPVSSVVSNVSSVVSNCSLLLVPPPDPPSPPPPDPVVNVVCPDPVNVVVSVVVSVCSSCVVVVVVVVCVVCCCVVPVVVVVVVVD

Sequence (168 aa):
YQRSVLVVFALMVAVVTASYIWYNTKFVQHQGRYFFWGILPISTFVALGWREVMRPLQGTITGILATILAVALAFTGYVGGSLNKWTILTIGLFALPLLLQPLLFIGYDGYTLLWLPTSMQKLLARHPVARVSQFLRLAVWLAPYLLLVLLNLLIPTLYLLPQLARHR

Radius of gyration: 21.67 Å; chains: 1; bounding box: 48×45×64 Å

pLDDT: mean 77.38, std 10.67, range [53.16, 94.88]

Secondary structure (DSSP, 8-state):
-HHHHHHHHHHHHHHHHHHHHHHHTT-S---GGGHHHHHHHHHHHHHHHHHHHTSHHHHHHHHHHHHHHHHHHHHHHHHTS---HHHHHHHHHHHHHHHTHHHHTTTTSTTTTTTS-HHHHHHHTSHHHHHHHHHHHHHHHHHHHHHHHHHHHHHIIIIIHHHHHT--